Protein AF-A0A6C0LC20-F1 (afdb_monomer_lite)

Secondary structure (DSSP, 8-state):
---TTSS-HHHHHHHHHHHHHH-HHHHTT---GGG--HHHHHHHHHHHTTSS-HHHHIIIIIHHHHHHHHHHHHHHHHHHHS-------------------------------------------------

Structure (mmCIF, N/CA/C/O backbone):
data_AF-A0A6C0LC20-F1
#
_entry.id   AF-A0A6C0LC20-F1
#
loop_
_atom_site.group_PDB
_atom_site.id
_atom_site.type_symbol
_atom_site.label_atom_id
_atom_site.label_alt_id
_atom_site.label_comp_id
_atom_site.label_asym_id
_atom_site.label_entity_id
_atom_site.label_seq_id
_atom_site.pdbx_PDB_ins_code
_atom_site.Cartn_x
_atom_site.Cartn_y
_atom_site.Cartn_z
_atom_site.occupancy
_atom_site.B_iso_or_equiv
_atom_site.auth_seq_id
_atom_site.auth_comp_id
_atom_site.auth_asym_id
_atom_site.auth_atom_id
_atom_site.pdbx_PDB_model_num
ATOM 1 N N . MET A 1 1 ? 13.923 -0.903 -14.327 1.00 66.38 1 MET A N 1
ATOM 2 C CA . MET A 1 1 ? 13.278 -1.141 -13.016 1.00 66.38 1 MET A CA 1
ATOM 3 C C . MET A 1 1 ? 12.565 0.144 -12.647 1.00 66.38 1 MET A C 1
ATOM 5 O O . MET A 1 1 ? 13.210 1.179 -12.733 1.00 66.38 1 MET A O 1
ATOM 9 N N . THR A 1 2 ? 11.264 0.104 -12.348 1.00 83.50 2 THR A N 1
ATOM 10 C CA . THR A 1 2 ? 10.475 1.324 -12.105 1.00 83.50 2 THR A CA 1
ATOM 11 C C . THR A 1 2 ? 10.939 2.012 -10.831 1.00 83.50 2 THR A C 1
ATOM 13 O O . THR A 1 2 ? 11.001 1.387 -9.770 1.00 83.50 2 THR A O 1
ATOM 16 N N . ASP A 1 3 ? 11.292 3.289 -10.950 1.00 87.38 3 ASP A N 1
ATOM 17 C CA . ASP A 1 3 ? 11.657 4.129 -9.820 1.00 87.38 3 ASP A CA 1
ATOM 18 C C . ASP A 1 3 ? 10.434 4.920 -9.351 1.00 87.38 3 ASP A C 1
ATOM 20 O O . ASP A 1 3 ? 10.096 5.981 -9.874 1.00 87.38 3 ASP A O 1
ATOM 24 N N . TYR A 1 4 ? 9.771 4.390 -8.327 1.00 90.69 4 TYR A N 1
ATOM 25 C CA . TYR A 1 4 ? 8.612 5.023 -7.701 1.00 90.69 4 TYR A CA 1
ATOM 26 C C . TYR A 1 4 ? 8.962 6.293 -6.919 1.00 90.69 4 TYR A C 1
ATOM 28 O O . TYR A 1 4 ? 8.075 6.922 -6.353 1.00 90.69 4 TYR A O 1
ATOM 36 N N . SER A 1 5 ? 10.234 6.691 -6.827 1.00 88.12 5 SER A N 1
ATOM 37 C CA . SER A 1 5 ? 10.586 7.940 -6.154 1.00 88.12 5 SER A CA 1
ATOM 38 C C . SER A 1 5 ? 10.220 9.189 -6.943 1.00 88.12 5 SER A C 1
ATOM 40 O O . SER A 1 5 ? 9.848 10.196 -6.340 1.00 88.12 5 SER A O 1
ATOM 42 N N . ARG A 1 6 ? 10.256 9.073 -8.272 1.00 90.56 6 ARG A N 1
ATOM 43 C CA . ARG A 1 6 ? 9.999 10.152 -9.231 1.00 90.56 6 ARG A CA 1
ATOM 44 C C . ARG A 1 6 ? 8.545 10.208 -9.699 1.00 90.56 6 ARG A C 1
ATOM 46 O O . ARG A 1 6 ? 8.146 11.179 -10.323 1.00 90.56 6 ARG A O 1
ATOM 53 N N . MET A 1 7 ? 7.755 9.179 -9.401 1.00 92.25 7 MET A N 1
ATOM 54 C CA . MET A 1 7 ? 6.344 9.115 -9.778 1.00 92.25 7 MET A CA 1
ATOM 55 C C . MET A 1 7 ? 5.499 10.038 -8.882 1.00 92.25 7 MET A C 1
ATOM 57 O O . MET A 1 7 ? 5.773 10.184 -7.682 1.00 92.25 7 MET A O 1
ATOM 61 N N . ARG A 1 8 ? 4.476 10.679 -9.461 1.00 93.75 8 ARG A N 1
ATOM 62 C CA . ARG A 1 8 ? 3.536 11.520 -8.706 1.00 93.75 8 ARG A CA 1
ATOM 63 C C . ARG A 1 8 ? 2.665 10.665 -7.790 1.00 93.75 8 ARG A C 1
ATOM 65 O O . ARG A 1 8 ? 2.471 9.470 -8.027 1.00 93.75 8 ARG A O 1
ATOM 72 N N . GLY A 1 9 ? 2.158 11.266 -6.715 1.00 92.38 9 GLY A N 1
ATOM 73 C CA . GLY A 1 9 ? 1.319 10.550 -5.752 1.00 92.38 9 GLY A CA 1
ATOM 74 C C . GLY A 1 9 ? 0.044 10.007 -6.400 1.00 92.38 9 GLY A C 1
ATOM 75 O O . GLY A 1 9 ? -0.368 8.886 -6.121 1.00 92.38 9 GLY A O 1
ATOM 76 N N . GLU A 1 10 ? -0.540 10.777 -7.309 1.00 93.25 10 GLU A N 1
ATOM 77 C CA . GLU A 1 10 ? -1.767 10.485 -8.051 1.00 93.25 10 GLU A CA 1
ATOM 78 C C . GLU A 1 10 ? -1.567 9.278 -8.963 1.00 93.25 10 GLU A C 1
ATOM 80 O O . GLU A 1 10 ? -2.368 8.344 -8.928 1.00 93.25 10 GLU A O 1
ATOM 85 N N . ASP A 1 11 ? -0.449 9.248 -9.687 1.00 94.44 11 ASP A N 1
ATOM 86 C CA . ASP A 1 11 ? -0.078 8.137 -10.561 1.00 94.44 11 ASP A CA 1
ATOM 87 C C . ASP A 1 11 ? 0.137 6.848 -9.743 1.00 94.44 11 ASP A C 1
ATOM 89 O O . ASP A 1 11 ? -0.368 5.784 -10.108 1.00 94.44 11 ASP A O 1
ATOM 93 N N . MET A 1 12 ? 0.780 6.935 -8.567 1.00 95.19 12 MET A N 1
ATOM 94 C CA . MET A 1 12 ? 0.900 5.786 -7.655 1.00 95.19 12 MET A CA 1
ATOM 95 C C . MET A 1 12 ? -0.459 5.324 -7.116 1.00 95.19 12 MET A C 1
ATOM 97 O O . MET A 1 12 ? -0.707 4.121 -7.029 1.00 95.19 12 MET A O 1
ATOM 101 N N . LYS A 1 13 ? -1.357 6.252 -6.753 1.00 94.38 13 LYS A N 1
ATOM 102 C CA . LYS A 1 13 ? -2.717 5.914 -6.297 1.00 94.38 13 LYS A CA 1
ATOM 103 C C . LYS A 1 13 ? -3.465 5.159 -7.394 1.00 94.38 13 LYS A C 1
ATOM 105 O O . LYS A 1 13 ? -4.065 4.128 -7.098 1.00 94.38 13 LYS A O 1
ATOM 110 N N . LEU A 1 14 ? -3.422 5.650 -8.634 1.00 94.44 14 LEU A N 1
ATOM 111 C CA . LEU A 1 14 ? -4.067 5.011 -9.784 1.00 94.44 14 LEU A CA 1
ATOM 112 C C . LEU A 1 14 ? -3.513 3.609 -10.027 1.00 94.44 14 LEU A C 1
ATOM 114 O O . LEU A 1 14 ? -4.296 2.667 -10.105 1.00 94.44 14 LEU A O 1
ATOM 118 N N . PHE A 1 15 ? -2.189 3.456 -10.030 1.00 94.69 15 PHE A N 1
ATOM 119 C CA . PHE A 1 15 ? -1.534 2.155 -10.169 1.00 94.69 15 PHE A CA 1
ATOM 120 C C . PHE A 1 15 ? -1.977 1.159 -9.087 1.00 94.69 15 PHE A C 1
ATOM 122 O O . PHE A 1 15 ? -2.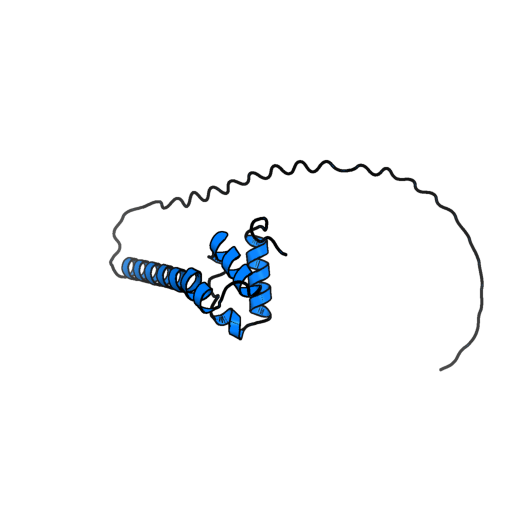352 0.023 -9.381 1.00 94.69 15 PHE A O 1
ATOM 129 N N . VAL A 1 16 ? -1.996 1.587 -7.820 1.00 94.25 16 VAL A N 1
ATOM 130 C CA . VAL A 1 16 ? -2.450 0.742 -6.707 1.00 94.25 16 VAL A CA 1
ATOM 131 C C . VAL A 1 16 ? -3.934 0.383 -6.857 1.00 94.25 16 VAL A C 1
ATOM 133 O O . VAL A 1 16 ? -4.313 -0.760 -6.605 1.00 94.25 16 VAL A O 1
ATOM 136 N N . PHE A 1 17 ? -4.786 1.322 -7.281 1.00 93.62 17 PHE A N 1
ATOM 137 C CA . PHE A 1 17 ? -6.207 1.048 -7.516 1.00 93.62 17 PHE A CA 1
ATOM 138 C C . PHE A 1 17 ? -6.435 0.052 -8.645 1.00 93.62 17 PHE A C 1
ATOM 140 O O . PHE A 1 17 ? -7.212 -0.887 -8.468 1.00 93.62 17 PHE A O 1
ATOM 147 N N . GLU A 1 18 ? -5.762 0.242 -9.776 1.00 94.38 18 GLU A N 1
ATOM 148 C CA . GLU A 1 18 ? -5.820 -0.671 -10.913 1.00 94.38 18 GLU A CA 1
ATOM 149 C C . GLU A 1 18 ? -5.424 -2.084 -10.480 1.00 94.38 18 GLU A C 1
ATOM 151 O O . GLU A 1 18 ? -6.158 -3.045 -10.719 1.00 94.38 18 GLU A O 1
ATOM 156 N N . TRP A 1 19 ? -4.329 -2.206 -9.729 1.00 94.69 19 TRP A N 1
ATOM 157 C CA . TRP A 1 19 ? -3.887 -3.497 -9.225 1.00 94.69 19 TRP A CA 1
ATOM 158 C C . TRP A 1 19 ? -4.910 -4.157 -8.290 1.00 94.69 19 TRP A C 1
ATOM 160 O O . TRP A 1 19 ? -5.202 -5.339 -8.459 1.00 94.69 19 TRP A O 1
ATOM 170 N N . ILE A 1 20 ? -5.514 -3.411 -7.353 1.00 93.44 20 ILE A N 1
ATOM 171 C CA . ILE A 1 20 ? -6.551 -3.931 -6.438 1.00 93.44 20 ILE A CA 1
ATOM 172 C C . ILE A 1 20 ? -7.782 -4.428 -7.206 1.00 93.44 20 ILE A C 1
ATOM 174 O O . ILE A 1 20 ? -8.373 -5.437 -6.819 1.00 93.44 20 ILE A O 1
ATOM 178 N N . ILE A 1 21 ? -8.178 -3.735 -8.278 1.00 92.25 21 ILE A N 1
ATOM 179 C CA . ILE A 1 21 ? -9.298 -4.151 -9.134 1.00 92.25 21 ILE A CA 1
ATOM 180 C C . ILE A 1 21 ? -8.985 -5.493 -9.801 1.00 92.25 21 ILE A C 1
ATOM 182 O O . ILE A 1 21 ? -9.854 -6.362 -9.870 1.00 92.25 21 ILE A O 1
ATOM 186 N N . LEU A 1 22 ? -7.742 -5.677 -10.249 1.00 94.81 22 LEU A N 1
ATOM 187 C CA . LEU A 1 22 ? -7.283 -6.916 -10.873 1.00 94.81 22 LEU A CA 1
ATOM 188 C C . LEU A 1 22 ? -7.033 -8.046 -9.851 1.00 94.81 22 LEU A C 1
ATOM 190 O O . LEU A 1 22 ? -7.186 -9.217 -10.194 1.00 94.81 22 LEU A O 1
ATOM 194 N N . HIS A 1 23 ? -6.694 -7.712 -8.599 1.00 93.06 23 HIS A N 1
ATOM 195 C CA . HIS A 1 23 ? -6.279 -8.648 -7.541 1.00 93.06 23 HIS A CA 1
ATOM 196 C C . HIS A 1 23 ? -7.101 -8.440 -6.251 1.00 93.06 23 HIS A C 1
ATOM 198 O O . HIS A 1 23 ? -6.561 -8.076 -5.200 1.00 93.06 23 HIS A O 1
ATOM 204 N N . PRO A 1 24 ? -8.427 -8.674 -6.276 1.00 90.25 24 PRO A N 1
ATOM 205 C CA . PRO A 1 24 ? -9.321 -8.274 -5.186 1.00 90.25 24 PRO A CA 1
ATOM 206 C C . PRO A 1 24 ? -9.059 -9.000 -3.858 1.00 90.25 24 PRO A C 1
ATOM 208 O O . PRO A 1 24 ? -9.233 -8.410 -2.788 1.00 90.25 24 PRO A O 1
ATOM 211 N N . GLU A 1 25 ? -8.626 -10.264 -3.893 1.00 90.12 25 GLU A N 1
ATOM 212 C CA . GLU A 1 25 ? -8.334 -11.039 -2.677 1.00 90.12 25 GLU A CA 1
ATOM 213 C C . GLU A 1 25 ? -7.089 -10.521 -1.947 1.00 90.12 25 GLU A C 1
ATOM 215 O O . GLU A 1 25 ? -7.061 -10.436 -0.715 1.00 90.12 25 GLU A O 1
ATOM 220 N N . GLU A 1 26 ? -6.072 -10.114 -2.702 1.00 87.44 26 GLU A N 1
ATOM 221 C CA . GLU A 1 26 ? -4.822 -9.582 -2.162 1.00 87.44 26 GLU A CA 1
ATOM 222 C C . GLU A 1 26 ? -4.986 -8.110 -1.758 1.00 87.44 26 GLU A C 1
ATOM 224 O O . GLU A 1 26 ? -4.531 -7.698 -0.688 1.00 87.44 26 GLU A O 1
ATOM 229 N N . GLY A 1 27 ? -5.744 -7.346 -2.549 1.00 85.25 27 GLY A N 1
ATOM 230 C CA . GLY A 1 27 ? -6.076 -5.944 -2.311 1.00 85.25 27 GLY A CA 1
ATOM 231 C C . GLY A 1 27 ? -7.062 -5.693 -1.164 1.00 85.25 27 GLY A C 1
ATOM 232 O O . GLY A 1 27 ? -7.172 -4.565 -0.686 1.00 85.25 27 GLY A O 1
ATOM 233 N N . LYS A 1 28 ? -7.748 -6.720 -0.641 1.00 82.94 28 LYS A N 1
ATOM 234 C CA . LYS A 1 28 ? -8.756 -6.595 0.436 1.00 82.94 28 LYS A CA 1
ATOM 235 C C . LYS A 1 28 ? -8.240 -5.911 1.713 1.00 82.94 28 LYS A C 1
ATOM 237 O O . LYS A 1 28 ? -9.032 -5.344 2.476 1.00 82.94 28 LYS A O 1
ATOM 242 N N . GLY A 1 29 ? -6.931 -5.979 1.962 1.00 75.69 29 GLY A N 1
ATOM 243 C CA . GLY A 1 29 ? -6.257 -5.314 3.083 1.00 75.69 29 GLY A CA 1
ATOM 244 C C . GLY A 1 29 ? -5.991 -3.820 2.867 1.00 75.69 29 GLY A C 1
ATOM 245 O O . GLY A 1 29 ? -5.826 -3.084 3.837 1.00 75.69 29 GLY A O 1
ATOM 246 N N . ILE A 1 30 ? -6.015 -3.351 1.619 1.00 83.25 30 ILE A N 1
ATOM 247 C CA . ILE A 1 30 ? -5.578 -2.014 1.209 1.00 83.25 30 ILE A CA 1
ATOM 248 C C . ILE A 1 30 ? -6.794 -1.098 1.026 1.00 83.25 30 ILE A C 1
ATOM 250 O O . ILE A 1 30 ? -7.158 -0.693 -0.072 1.00 83.25 30 ILE A O 1
ATOM 254 N N . LYS A 1 31 ? -7.479 -0.778 2.127 1.00 78.00 31 LYS A N 1
ATOM 255 C CA . LYS A 1 31 ? -8.712 0.039 2.089 1.00 78.00 31 LYS A CA 1
ATOM 256 C C . LYS A 1 31 ? -8.475 1.547 2.081 1.00 78.00 31 LYS A C 1
ATOM 258 O O . LYS A 1 31 ? -9.385 2.304 1.764 1.00 78.00 31 LYS A O 1
ATOM 263 N N . TYR A 1 32 ? -7.276 1.978 2.455 1.00 78.44 32 TYR A N 1
ATOM 264 C CA . TYR A 1 32 ? -6.972 3.374 2.765 1.00 78.44 32 TYR A CA 1
ATOM 265 C C . TYR A 1 32 ? -6.050 4.026 1.732 1.00 78.44 32 TYR A C 1
ATOM 267 O O . TYR A 1 32 ? -5.373 4.986 2.073 1.00 78.44 32 TYR A O 1
ATOM 275 N N . VAL A 1 33 ? -6.021 3.528 0.486 1.00 83.12 33 VAL A N 1
ATOM 276 C CA . VAL A 1 33 ? -5.128 4.021 -0.589 1.00 83.12 33 VAL A CA 1
ATOM 277 C C . VAL A 1 33 ? -5.201 5.541 -0.737 1.00 83.12 33 VAL A C 1
ATOM 279 O O . VAL A 1 33 ? -4.170 6.198 -0.797 1.00 83.12 33 VAL A O 1
ATOM 282 N N . ARG A 1 34 ? -6.415 6.116 -0.712 1.00 85.19 34 ARG A N 1
ATOM 283 C CA . ARG A 1 34 ? -6.619 7.576 -0.816 1.00 85.19 34 ARG A CA 1
ATOM 284 C C . ARG A 1 34 ? -5.962 8.367 0.308 1.00 85.19 34 ARG A C 1
ATOM 286 O O . ARG A 1 34 ? -5.699 9.545 0.138 1.00 85.19 34 ARG A O 1
ATOM 293 N N . ASN A 1 35 ? -5.755 7.731 1.453 1.00 87.81 35 ASN A N 1
ATOM 294 C CA . ASN A 1 35 ? -5.202 8.354 2.640 1.00 87.81 35 ASN A CA 1
ATOM 295 C C . ASN A 1 35 ? -3.720 8.033 2.835 1.00 87.81 35 ASN A C 1
ATOM 297 O O . ASN A 1 35 ? -3.157 8.452 3.845 1.00 87.81 35 ASN A O 1
ATOM 301 N N . LEU A 1 36 ? -3.107 7.251 1.944 1.00 91.00 36 LEU A N 1
ATOM 302 C CA . LEU A 1 36 ? -1.682 6.966 2.015 1.00 91.00 36 LEU A CA 1
ATOM 303 C C . LEU A 1 36 ? -0.889 8.184 1.533 1.00 91.00 36 LEU A C 1
ATOM 305 O O . LEU A 1 36 ? -1.203 8.757 0.490 1.00 91.00 36 LEU A O 1
ATOM 309 N N . ASN A 1 37 ? 0.145 8.565 2.282 1.00 92.12 37 ASN A N 1
ATOM 310 C CA . ASN A 1 37 ? 1.094 9.587 1.839 1.00 92.12 37 ASN A CA 1
ATOM 311 C C . ASN A 1 37 ? 2.048 9.024 0.765 1.00 92.12 37 ASN A C 1
ATOM 313 O O . ASN A 1 37 ? 2.085 7.818 0.516 1.00 92.12 37 ASN A O 1
ATOM 317 N N . LYS A 1 38 ? 2.866 9.878 0.136 1.00 92.44 38 LYS A N 1
ATOM 318 C CA . LYS A 1 38 ? 3.775 9.470 -0.956 1.00 92.44 38 LYS A CA 1
ATOM 319 C C . LYS A 1 38 ? 4.746 8.345 -0.558 1.00 92.44 38 LYS A C 1
ATOM 321 O O . LYS A 1 38 ? 5.055 7.481 -1.376 1.00 92.44 38 LYS A O 1
ATOM 326 N N . ALA A 1 39 ? 5.211 8.313 0.692 1.00 93.38 39 ALA A N 1
ATOM 327 C CA . ALA A 1 39 ? 6.100 7.257 1.180 1.00 93.38 39 ALA A CA 1
ATOM 328 C C . ALA A 1 39 ? 5.359 5.921 1.384 1.00 93.38 39 ALA A C 1
ATOM 330 O O . ALA A 1 39 ? 5.864 4.867 1.001 1.00 93.38 39 ALA A O 1
ATOM 331 N N . GLU A 1 40 ? 4.150 5.961 1.944 1.00 94.00 40 GLU A N 1
ATOM 332 C CA . GLU A 1 40 ? 3.268 4.801 2.110 1.00 94.00 40 GLU A CA 1
ATOM 333 C C . GLU A 1 40 ? 2.821 4.236 0.749 1.00 94.00 40 GLU A C 1
ATOM 335 O O . GLU A 1 40 ? 2.827 3.021 0.551 1.00 94.00 40 GLU A O 1
ATOM 340 N N . LEU A 1 41 ? 2.505 5.109 -0.214 1.00 94.81 41 LEU A N 1
ATOM 341 C CA . LEU A 1 41 ? 2.187 4.737 -1.595 1.00 94.81 41 LEU A CA 1
ATOM 342 C C . LEU A 1 41 ? 3.367 4.042 -2.271 1.00 94.81 41 LEU A C 1
ATOM 344 O O . LEU A 1 41 ? 3.187 2.993 -2.882 1.00 94.81 41 LEU A O 1
ATOM 348 N N . ARG A 1 42 ? 4.590 4.547 -2.079 1.00 95.19 42 ARG A N 1
ATOM 349 C CA . ARG A 1 42 ? 5.796 3.887 -2.589 1.00 95.19 42 ARG A CA 1
ATOM 350 C C . ARG A 1 42 ? 5.935 2.464 -2.052 1.00 95.19 42 ARG A C 1
ATOM 352 O O . ARG A 1 42 ? 6.237 1.556 -2.820 1.00 95.19 42 ARG A O 1
ATOM 359 N N . LYS A 1 43 ? 5.699 2.251 -0.755 1.00 94.75 43 LYS A N 1
ATOM 360 C CA . LYS A 1 43 ? 5.722 0.907 -0.150 1.00 94.75 43 LYS A CA 1
ATOM 361 C C . LYS A 1 43 ? 4.636 0.003 -0.735 1.00 94.75 43 LYS A C 1
ATOM 363 O O . LYS A 1 43 ? 4.917 -1.155 -1.025 1.00 94.75 43 LYS A O 1
ATOM 368 N N . ALA A 1 44 ? 3.439 0.535 -0.987 1.00 94.06 44 ALA A N 1
ATOM 369 C CA . ALA A 1 44 ? 2.379 -0.204 -1.674 1.00 94.06 44 ALA A CA 1
ATOM 370 C C . ALA A 1 44 ? 2.796 -0.616 -3.095 1.00 94.06 44 ALA A C 1
ATOM 372 O O . ALA A 1 44 ? 2.620 -1.772 -3.470 1.00 94.06 44 ALA A O 1
ATOM 373 N N . CYS A 1 45 ? 3.425 0.284 -3.856 1.00 94.94 45 CYS A N 1
ATOM 374 C CA . CYS A 1 45 ? 3.982 -0.036 -5.169 1.00 94.94 45 CYS A CA 1
ATOM 375 C C . CYS A 1 45 ? 5.067 -1.120 -5.086 1.00 94.94 45 CYS A C 1
ATOM 377 O O . CYS A 1 45 ? 5.057 -2.051 -5.883 1.00 94.94 45 CYS A O 1
ATOM 379 N N . LEU A 1 46 ? 5.972 -1.050 -4.102 1.00 94.81 46 LEU A N 1
ATOM 380 C CA . LEU A 1 46 ? 7.010 -2.069 -3.890 1.00 94.81 46 LEU A CA 1
ATOM 381 C C . LEU A 1 46 ? 6.428 -3.439 -3.522 1.00 94.81 46 LEU A C 1
ATOM 383 O O . LEU A 1 46 ? 6.964 -4.458 -3.955 1.00 94.81 46 LEU A O 1
ATOM 387 N N . PHE A 1 47 ? 5.347 -3.466 -2.743 1.00 94.25 47 PHE A N 1
ATOM 388 C CA . PHE A 1 47 ? 4.610 -4.688 -2.431 1.00 94.25 47 PHE A CA 1
ATOM 389 C C . PHE A 1 47 ? 3.988 -5.303 -3.693 1.00 94.25 47 PHE A C 1
ATOM 391 O O . PHE A 1 47 ? 4.182 -6.490 -3.942 1.00 94.25 47 PHE A O 1
ATOM 398 N N . ILE A 1 48 ? 3.318 -4.492 -4.519 1.00 93.88 48 ILE A N 1
ATOM 399 C CA . ILE A 1 48 ? 2.724 -4.925 -5.797 1.00 93.88 48 ILE A CA 1
ATOM 400 C C . ILE A 1 48 ? 3.790 -5.497 -6.742 1.00 93.88 48 ILE A C 1
ATOM 402 O O . ILE A 1 48 ? 3.585 -6.536 -7.363 1.00 93.88 48 ILE A O 1
ATOM 406 N N . ASP A 1 49 ? 4.958 -4.858 -6.792 1.00 93.38 49 ASP A N 1
ATOM 407 C CA . ASP A 1 49 ? 6.121 -5.301 -7.566 1.00 93.38 49 ASP A CA 1
ATOM 408 C C . ASP A 1 49 ? 6.818 -6.554 -6.989 1.00 93.38 49 ASP A C 1
ATOM 410 O O . ASP A 1 49 ? 7.828 -7.007 -7.535 1.00 93.38 49 ASP A O 1
ATOM 414 N N . GLY A 1 50 ? 6.344 -7.095 -5.859 1.00 92.44 50 GLY A N 1
ATOM 415 C CA . GLY A 1 50 ? 6.920 -8.266 -5.192 1.00 92.44 50 GLY A CA 1
ATOM 416 C C . GLY A 1 50 ? 8.269 -8.016 -4.507 1.00 92.44 50 GLY A C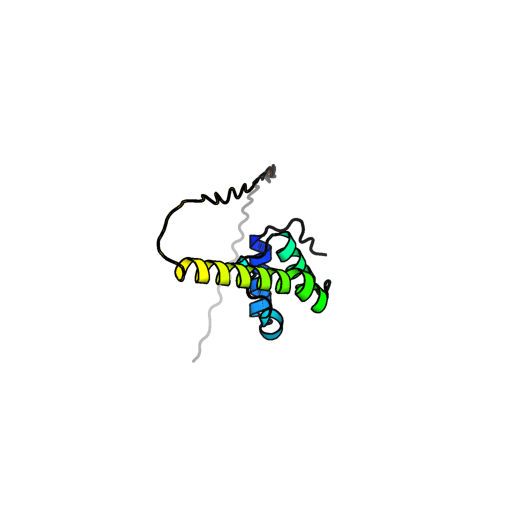 1
ATOM 417 O O . GLY A 1 50 ? 8.985 -8.964 -4.188 1.00 92.44 50 GLY A O 1
ATOM 418 N N . LYS A 1 51 ? 8.640 -6.749 -4.289 1.00 92.94 51 LYS A N 1
ATOM 419 C CA . LYS A 1 51 ? 9.910 -6.335 -3.658 1.00 92.94 51 LYS A CA 1
ATOM 420 C C . LYS A 1 51 ? 9.794 -6.109 -2.154 1.00 92.94 51 LYS A C 1
ATOM 422 O O . LYS A 1 51 ? 10.813 -5.964 -1.489 1.00 92.94 51 LYS A O 1
ATOM 427 N N . MET A 1 52 ? 8.571 -6.054 -1.641 1.00 94.06 52 MET A N 1
ATOM 428 C CA . MET A 1 52 ? 8.254 -5.974 -0.220 1.00 94.06 52 MET A CA 1
ATOM 429 C C . MET A 1 52 ? 7.324 -7.134 0.128 1.00 94.06 52 MET A C 1
ATOM 431 O O . MET A 1 52 ? 6.398 -7.441 -0.627 1.00 94.06 52 MET A O 1
ATOM 435 N N . SER A 1 53 ? 7.581 -7.796 1.257 1.00 93.94 53 SER A N 1
ATOM 436 C CA . SER A 1 53 ? 6.734 -8.907 1.697 1.00 93.94 53 SER A CA 1
ATOM 437 C C . SER A 1 53 ? 5.360 -8.412 2.149 1.00 93.94 53 SER A C 1
ATOM 439 O O . SER A 1 53 ? 5.179 -7.251 2.525 1.00 93.94 53 SER A O 1
ATOM 441 N N . LYS A 1 54 ? 4.366 -9.304 2.135 1.00 91.00 54 LYS A N 1
ATOM 442 C CA . LYS A 1 54 ? 3.023 -8.963 2.610 1.00 91.00 54 LYS A CA 1
ATOM 443 C C . LYS A 1 54 ? 3.037 -8.615 4.095 1.00 91.00 54 LYS A C 1
ATOM 445 O O . LYS A 1 54 ? 2.355 -7.680 4.501 1.00 91.00 54 LYS A O 1
ATOM 450 N N . GLU A 1 55 ? 3.784 -9.368 4.894 1.00 92.44 55 GLU A N 1
ATOM 451 C CA . GLU A 1 55 ? 3.925 -9.152 6.333 1.00 92.44 55 GLU A CA 1
ATOM 452 C C . GLU A 1 55 ? 4.493 -7.759 6.619 1.00 92.44 55 GLU A C 1
ATOM 454 O O . GLU A 1 55 ? 3.880 -6.988 7.354 1.00 92.44 55 GLU A O 1
ATOM 459 N N . GLU A 1 56 ? 5.588 -7.402 5.951 1.00 94.06 56 GLU A N 1
ATOM 460 C CA . GLU A 1 56 ? 6.234 -6.092 6.070 1.00 94.06 56 GLU A CA 1
ATOM 461 C C . GLU A 1 56 ? 5.303 -4.954 5.635 1.00 94.06 56 GLU A C 1
ATOM 463 O O . GLU A 1 56 ? 5.121 -3.982 6.366 1.00 94.06 56 GLU A O 1
ATOM 468 N N . PHE A 1 57 ? 4.616 -5.094 4.497 1.00 92.94 57 PHE A N 1
ATOM 469 C CA . PHE A 1 57 ? 3.654 -4.088 4.047 1.00 92.94 57 PHE A CA 1
ATOM 470 C C . PHE A 1 57 ? 2.490 -3.903 5.038 1.00 92.94 57 PHE A C 1
ATOM 472 O O . PHE A 1 57 ? 2.038 -2.782 5.302 1.00 92.94 57 PHE A O 1
ATOM 479 N N . MET A 1 58 ? 2.004 -4.997 5.629 1.00 90.94 58 MET A N 1
ATOM 480 C CA . MET A 1 58 ? 0.939 -4.944 6.627 1.00 90.94 58 MET A CA 1
ATOM 481 C C . MET A 1 58 ? 1.398 -4.252 7.915 1.00 90.94 58 MET A C 1
ATOM 483 O O . MET A 1 58 ? 0.650 -3.434 8.454 1.00 90.94 58 MET A O 1
ATOM 487 N N . GLU A 1 59 ? 2.606 -4.552 8.390 1.00 93.19 59 GLU A N 1
ATOM 488 C CA . GLU A 1 59 ? 3.184 -3.970 9.605 1.00 93.19 59 GLU A CA 1
ATOM 489 C C . GLU A 1 59 ? 3.545 -2.494 9.446 1.00 93.19 59 GLU A C 1
ATOM 491 O O . GLU A 1 59 ? 3.260 -1.697 10.340 1.00 93.19 59 GLU A O 1
ATOM 496 N N . GLU A 1 60 ? 4.114 -2.110 8.305 1.00 93.06 60 GLU A N 1
ATOM 497 C CA . GLU A 1 60 ? 4.628 -0.757 8.105 1.00 93.06 60 GLU A CA 1
ATOM 498 C C . GLU A 1 60 ? 3.596 0.236 7.570 1.00 93.06 60 GLU A C 1
ATOM 500 O O . GLU A 1 60 ? 3.763 1.441 7.760 1.00 93.06 60 GLU A O 1
ATOM 505 N N . VAL A 1 61 ? 2.550 -0.238 6.884 1.00 91.56 61 VAL A N 1
ATOM 506 C CA . VAL A 1 61 ? 1.566 0.639 6.228 1.00 91.56 61 VAL A CA 1
ATOM 507 C C . VAL A 1 61 ? 0.160 0.388 6.757 1.00 91.56 61 VAL A C 1
ATOM 509 O O . VAL A 1 61 ? -0.505 1.305 7.240 1.00 91.56 61 VAL A O 1
ATOM 512 N N . ILE A 1 62 ? -0.321 -0.855 6.706 1.00 90.88 62 ILE A N 1
ATOM 513 C CA . ILE A 1 62 ? -1.747 -1.130 6.936 1.00 90.88 62 ILE A CA 1
ATOM 514 C C . ILE A 1 62 ? -2.136 -1.037 8.416 1.00 90.88 62 ILE A C 1
ATOM 516 O O . ILE A 1 62 ? -3.153 -0.414 8.743 1.00 90.88 62 ILE A O 1
ATOM 520 N N . PHE A 1 63 ? -1.369 -1.638 9.330 1.00 90.50 63 PHE A N 1
ATOM 521 C CA . PHE A 1 63 ? -1.687 -1.606 10.760 1.00 90.50 63 PHE A CA 1
ATOM 522 C C . PHE A 1 63 ? -1.594 -0.204 11.372 1.00 90.50 63 PHE A C 1
ATOM 524 O O . PHE A 1 63 ? -2.561 0.176 12.043 1.00 90.50 63 PHE A O 1
ATOM 531 N N . PRO A 1 64 ? -0.542 0.600 11.113 1.00 90.56 64 PRO A N 1
ATOM 532 C CA . PRO A 1 64 ? -0.473 1.973 11.605 1.00 90.56 64 PRO A CA 1
ATOM 533 C C . PRO A 1 64 ? -1.665 2.806 11.131 1.00 90.56 64 PRO A C 1
ATOM 535 O O . PRO A 1 64 ? -2.329 3.459 11.938 1.00 90.56 64 PRO A O 1
ATOM 538 N N . LYS A 1 65 ? -2.030 2.701 9.845 1.00 89.12 65 LYS A N 1
ATOM 539 C CA . LYS A 1 65 ? -3.161 3.457 9.295 1.00 89.12 65 LYS A CA 1
ATOM 540 C C . LYS A 1 65 ? -4.497 3.044 9.901 1.00 89.12 65 LYS A C 1
ATOM 542 O O . LYS A 1 65 ? -5.340 3.884 10.215 1.00 89.12 65 LYS A O 1
ATOM 547 N N . LYS A 1 66 ? -4.693 1.741 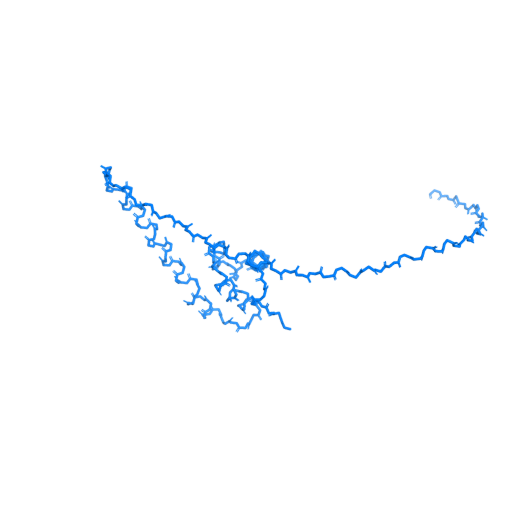10.109 1.00 88.06 66 LYS A N 1
ATOM 548 C CA . LYS A 1 66 ? -5.896 1.210 10.755 1.00 88.06 66 LYS A CA 1
ATOM 549 C C . LYS A 1 66 ? -6.020 1.680 12.207 1.00 88.06 66 LYS A C 1
ATOM 551 O O . LYS A 1 66 ? -7.133 1.983 12.640 1.00 88.06 66 LYS A O 1
ATOM 556 N N . LEU A 1 67 ? -4.912 1.726 12.950 1.00 89.00 67 LEU A N 1
ATOM 557 C CA . LEU A 1 67 ? -4.881 2.237 14.323 1.00 89.00 67 LEU A CA 1
ATOM 558 C C . LEU A 1 67 ? -5.247 3.720 14.358 1.00 89.00 67 LEU A C 1
ATOM 560 O O . LEU A 1 67 ? -6.198 4.069 15.055 1.00 89.00 67 LEU A O 1
ATOM 564 N N . TYR A 1 68 ? -4.596 4.533 13.522 1.00 88.25 68 TYR A N 1
ATOM 565 C CA . TYR A 1 68 ? -4.882 5.961 13.387 1.00 88.25 68 TYR A CA 1
ATOM 566 C C . TYR A 1 68 ? -6.377 6.217 13.149 1.00 88.25 68 TYR A C 1
ATOM 568 O O . TYR A 1 68 ? -7.035 6.868 13.956 1.00 88.25 68 TYR A O 1
ATOM 576 N N . PHE A 1 69 ? -6.973 5.598 12.123 1.00 86.12 69 PHE A N 1
ATOM 577 C CA . PHE A 1 69 ? -8.398 5.800 11.835 1.00 86.12 69 PHE A CA 1
ATOM 578 C C . PHE A 1 69 ? -9.332 5.282 12.929 1.00 86.12 69 PHE A C 1
ATOM 580 O O . PHE A 1 69 ? -10.387 5.872 13.168 1.00 86.12 69 PHE A O 1
ATOM 587 N N . SER A 1 70 ? -8.968 4.189 13.601 1.00 87.25 70 SER A N 1
ATOM 588 C CA . SER A 1 70 ? -9.725 3.684 14.748 1.00 87.25 70 SER A CA 1
ATOM 589 C C . SER A 1 70 ? -9.710 4.684 15.909 1.00 87.25 70 SER A C 1
ATOM 591 O O . SER A 1 70 ? -10.737 4.892 16.554 1.00 87.25 70 SER A O 1
ATOM 593 N N . GLU A 1 71 ? -8.569 5.307 16.194 1.00 89.69 71 GLU A N 1
ATOM 594 C CA . GLU A 1 71 ? -8.435 6.313 17.250 1.00 89.69 71 GLU A CA 1
ATOM 595 C C . GLU A 1 71 ? -9.169 7.607 16.899 1.00 89.69 71 GLU A C 1
ATOM 597 O O . GLU A 1 71 ? -9.980 8.072 17.702 1.00 89.69 71 GLU A O 1
ATOM 602 N N . THR A 1 72 ? -9.007 8.116 15.676 1.00 86.81 72 THR A N 1
ATOM 603 C CA . THR A 1 72 ? -9.746 9.289 15.186 1.00 86.81 72 THR A CA 1
ATOM 604 C C . THR A 1 72 ? -11.260 9.061 15.244 1.00 86.81 72 THR A C 1
ATOM 606 O O . THR A 1 72 ? -12.014 9.925 15.695 1.00 86.81 72 THR A O 1
ATOM 609 N N . ALA A 1 73 ? -11.740 7.880 14.840 1.00 85.56 73 ALA A N 1
ATOM 610 C CA . ALA A 1 73 ? -13.159 7.534 14.924 1.00 85.56 73 ALA A CA 1
ATOM 611 C C . ALA A 1 73 ? -13.666 7.491 16.377 1.00 85.56 73 ALA A C 1
ATOM 613 O O . ALA A 1 73 ? -14.762 7.981 16.660 1.00 85.56 73 ALA A O 1
ATOM 614 N N . LYS A 1 74 ? -12.869 6.952 17.312 1.00 87.25 74 LYS A N 1
ATOM 615 C CA . LYS A 1 74 ? -13.198 6.968 18.746 1.00 87.25 74 LYS A CA 1
ATOM 616 C C . LYS A 1 74 ? -13.277 8.395 19.282 1.00 87.25 74 LYS A C 1
ATOM 618 O O . LYS A 1 74 ? -14.255 8.717 19.949 1.00 87.25 74 LYS A O 1
ATOM 623 N N . GLN A 1 75 ? -12.304 9.247 18.967 1.00 84.75 75 GLN A N 1
ATOM 624 C CA . GLN A 1 75 ? -12.298 10.649 19.395 1.00 84.75 75 GLN A CA 1
ATOM 625 C C . GLN A 1 75 ? -13.538 11.400 18.892 1.00 84.75 75 GLN A C 1
ATOM 627 O O . GLN A 1 75 ? -14.221 12.043 19.686 1.00 84.75 75 GLN A O 1
ATOM 632 N N . ARG A 1 76 ? -13.906 11.238 17.612 1.00 84.44 76 ARG A N 1
ATOM 633 C CA . ARG A 1 76 ? -15.138 11.821 17.046 1.00 84.44 76 ARG A CA 1
ATOM 634 C C . ARG A 1 76 ? -16.399 11.320 17.752 1.00 84.44 76 ARG A C 1
ATOM 636 O O . ARG A 1 76 ? -17.297 12.104 18.041 1.00 84.44 76 ARG A O 1
ATOM 643 N N . TYR A 1 77 ? -16.470 10.026 18.064 1.00 82.00 77 TYR A N 1
ATOM 644 C CA . TYR A 1 77 ? -17.600 9.468 18.808 1.00 82.00 77 TYR A CA 1
ATOM 645 C C . TYR A 1 77 ? -17.693 10.023 20.236 1.00 82.00 77 TYR A C 1
ATOM 647 O O . TYR A 1 77 ? -18.791 10.346 20.682 1.00 82.00 77 TYR A O 1
ATOM 655 N N . LEU A 1 78 ? -16.568 10.171 20.946 1.00 79.94 78 LEU A N 1
ATOM 656 C CA . LEU A 1 78 ? -16.551 10.783 22.277 1.00 79.94 78 LEU A CA 1
ATOM 657 C C . LEU A 1 78 ? -16.958 12.263 22.220 1.00 79.94 78 LEU A C 1
ATOM 659 O O . LEU A 1 78 ? -17.809 12.663 23.011 1.00 79.94 78 LEU A O 1
ATOM 663 N N . LYS A 1 79 ? -16.439 13.032 21.251 1.00 76.19 79 LYS A N 1
ATOM 664 C CA . LYS A 1 79 ? -16.817 14.439 21.016 1.00 76.19 79 LYS A CA 1
ATOM 665 C C . LYS A 1 79 ? -18.319 14.596 20.756 1.00 76.19 79 LYS A C 1
ATOM 667 O O . LYS A 1 79 ? -18.933 15.533 21.240 1.00 76.19 79 LYS A O 1
ATOM 672 N N . ASN A 1 80 ? -18.934 13.642 20.059 1.00 74.31 80 ASN A N 1
ATOM 673 C CA . ASN A 1 80 ? -20.373 13.671 19.783 1.00 74.31 80 ASN A CA 1
ATOM 674 C C . ASN A 1 80 ? -21.241 13.149 20.944 1.00 74.31 80 ASN A C 1
ATOM 676 O O . ASN A 1 80 ? -22.455 13.344 20.925 1.00 74.31 80 ASN A O 1
ATOM 680 N N . LYS A 1 81 ? -20.655 12.451 21.929 1.00 70.06 81 LYS A N 1
ATOM 681 C CA . LYS A 1 81 ? -21.381 11.841 23.057 1.00 70.06 81 LYS A CA 1
ATOM 682 C C . LYS A 1 81 ? -21.255 12.636 24.361 1.00 70.06 81 LYS A C 1
ATOM 684 O O . LYS A 1 81 ? -22.139 12.530 25.208 1.00 70.06 81 LYS A O 1
ATOM 689 N N . GLY A 1 82 ? -20.189 13.415 24.521 1.00 52.12 82 GLY A N 1
ATOM 690 C CA . GLY A 1 82 ? -20.030 14.392 25.593 1.00 52.12 82 GLY A CA 1
ATOM 691 C C . GLY A 1 82 ? -20.373 15.788 25.088 1.00 52.12 82 GLY A C 1
ATOM 692 O O . GLY A 1 82 ? -19.503 16.439 24.545 1.00 52.12 82 GLY A O 1
ATOM 693 N N . GLU A 1 83 ? -21.637 16.180 25.246 1.00 48.03 83 GLU A N 1
ATOM 694 C CA . GLU A 1 83 ? -22.147 17.553 25.411 1.00 48.03 83 GLU A CA 1
ATOM 695 C C . GLU A 1 83 ? -21.637 18.691 24.502 1.00 48.03 83 GLU A C 1
ATOM 697 O O . GLU A 1 83 ? -20.454 18.980 24.368 1.00 48.03 83 GLU A O 1
ATOM 702 N N . GLY A 1 84 ? -22.595 19.474 23.992 1.00 52.72 84 GLY A N 1
ATOM 703 C CA . GLY A 1 84 ? -22.313 20.824 23.535 1.00 52.72 84 GLY A CA 1
ATOM 704 C C . GLY A 1 84 ? -21.636 21.641 24.634 1.00 52.72 84 GLY A C 1
ATOM 705 O O . GLY A 1 84 ? -22.268 21.992 25.621 1.00 52.72 84 GLY A O 1
ATOM 706 N N . ASN A 1 85 ? -20.368 21.977 24.437 1.00 44.62 85 ASN A N 1
ATOM 707 C CA . ASN A 1 85 ? -19.751 23.193 24.938 1.00 44.62 85 ASN A CA 1
ATOM 708 C C . ASN A 1 85 ? -18.496 23.478 24.098 1.00 44.62 85 ASN A C 1
ATOM 710 O O . ASN A 1 85 ? -17.817 22.550 23.669 1.00 44.62 85 ASN A O 1
ATOM 714 N N . LYS A 1 86 ? -18.279 24.767 23.830 1.00 54.78 86 LYS A N 1
ATOM 715 C CA . LYS A 1 86 ? -17.212 25.403 23.028 1.00 54.78 86 LYS A CA 1
ATOM 716 C C . LYS A 1 86 ? -15.812 24.837 23.370 1.00 54.78 86 LYS A C 1
ATOM 718 O O . LYS A 1 86 ? -15.629 24.349 24.477 1.00 54.78 86 LYS A O 1
ATOM 723 N N . GLU A 1 87 ? -14.799 24.855 22.507 1.00 50.09 87 GLU A N 1
ATOM 724 C CA . GLU A 1 87 ? -14.224 25.991 21.767 1.00 50.09 87 GLU A CA 1
ATOM 725 C C . GLU A 1 87 ? -13.502 25.508 20.493 1.00 50.09 87 GLU A C 1
ATOM 727 O O . GLU A 1 87 ? -13.219 24.316 20.341 1.00 50.09 87 GLU A O 1
ATOM 732 N N . ASP A 1 88 ? -13.298 26.453 19.575 1.00 66.81 88 ASP A N 1
ATOM 733 C CA . ASP A 1 88 ? -12.511 26.340 18.348 1.00 66.81 88 ASP A CA 1
ATOM 734 C C . ASP A 1 88 ? -11.093 25.818 18.631 1.00 66.81 88 ASP A C 1
ATOM 736 O O . ASP A 1 88 ? -10.441 26.279 19.563 1.00 66.81 88 ASP A O 1
ATOM 740 N N . ASP A 1 89 ? -10.623 24.897 17.794 1.00 57.53 89 ASP A N 1
ATOM 741 C CA . ASP A 1 89 ? -9.201 24.764 17.480 1.00 57.53 89 ASP A CA 1
ATOM 742 C C . ASP A 1 89 ? -9.135 24.507 15.972 1.00 57.53 89 ASP A C 1
ATOM 744 O O . ASP A 1 89 ? -9.553 23.455 15.471 1.00 57.53 89 ASP A O 1
ATOM 748 N N . ASP A 1 90 ? -8.727 25.562 15.272 1.00 63.91 90 ASP A N 1
ATOM 749 C CA . ASP A 1 90 ? -8.290 25.565 13.887 1.00 63.91 90 ASP A CA 1
ATOM 750 C C . ASP A 1 90 ? -7.111 24.591 13.747 1.00 63.91 90 ASP A C 1
ATOM 752 O O . ASP A 1 90 ? -5.979 24.925 14.088 1.00 63.91 90 ASP A O 1
ATOM 756 N N . ASP A 1 91 ? -7.355 23.388 13.226 1.00 58.59 91 ASP A N 1
ATOM 757 C CA . ASP A 1 91 ? -6.300 22.658 12.522 1.00 58.59 91 ASP A CA 1
ATOM 758 C C . ASP A 1 91 ? -6.361 23.127 11.064 1.00 58.59 91 ASP A C 1
ATOM 760 O O . ASP A 1 91 ? -7.018 22.522 10.211 1.00 58.59 91 ASP A O 1
ATOM 764 N N . GLU A 1 92 ? -5.728 24.279 10.814 1.00 55.97 92 GLU A N 1
ATOM 765 C CA . GLU A 1 92 ? -5.252 24.652 9.486 1.00 55.97 92 GLU A CA 1
ATOM 766 C C . GLU A 1 92 ? -4.321 23.529 9.013 1.00 55.97 92 GLU A C 1
ATOM 768 O O . GLU A 1 92 ? -3.160 23.433 9.413 1.00 55.97 92 GLU A O 1
ATOM 773 N N . ASP A 1 93 ? -4.871 22.644 8.185 1.00 60.81 93 ASP A N 1
ATOM 774 C CA . ASP A 1 93 ? -4.119 21.718 7.347 1.00 60.81 93 ASP A CA 1
ATOM 775 C C . ASP A 1 93 ? -3.379 22.581 6.310 1.00 60.81 93 ASP A C 1
ATOM 777 O O . ASP A 1 93 ? -3.852 22.801 5.195 1.00 60.81 93 ASP A O 1
ATOM 781 N N . ASP A 1 94 ? -2.268 23.193 6.736 1.00 53.50 94 ASP A N 1
ATOM 782 C CA . ASP A 1 94 ? -1.319 23.913 5.883 1.00 53.50 94 ASP A CA 1
ATOM 783 C C . ASP A 1 94 ? -0.535 22.856 5.086 1.00 53.50 94 ASP A C 1
ATOM 785 O O . ASP A 1 94 ? 0.656 22.608 5.301 1.00 53.50 94 ASP A O 1
ATOM 789 N N . ASP A 1 95 ? -1.269 22.174 4.200 1.00 58.75 95 ASP A N 1
ATOM 790 C CA . ASP A 1 95 ? -0.776 21.299 3.143 1.00 58.75 95 ASP A CA 1
ATOM 791 C C . ASP A 1 95 ? -0.051 22.212 2.143 1.00 58.75 95 ASP A C 1
ATOM 793 O O . ASP A 1 95 ? -0.569 22.616 1.099 1.00 58.75 95 ASP A O 1
ATOM 797 N N . LYS A 1 96 ? 1.164 22.630 2.516 1.00 56.69 96 LYS A N 1
ATOM 798 C CA . LYS A 1 96 ? 2.107 23.244 1.585 1.00 56.69 96 LYS A CA 1
ATOM 799 C C . LYS A 1 96 ? 2.560 22.157 0.630 1.00 56.69 96 LYS A C 1
ATOM 801 O O . LYS A 1 96 ? 3.585 21.507 0.840 1.00 56.69 96 LYS A O 1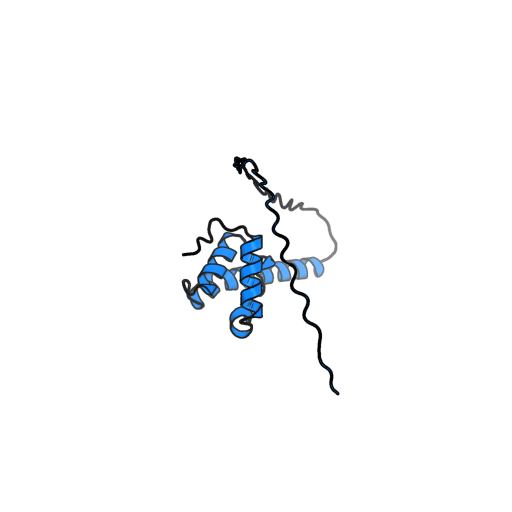
ATOM 806 N N . GLU A 1 97 ? 1.758 21.964 -0.407 1.00 54.41 97 GLU A N 1
ATOM 807 C CA . GLU A 1 97 ? 2.213 21.444 -1.684 1.00 54.41 97 GLU A CA 1
ATOM 808 C C . GLU A 1 97 ? 3.295 22.407 -2.190 1.00 54.41 97 GLU A C 1
ATOM 810 O O . GLU A 1 97 ? 3.017 23.451 -2.775 1.00 54.41 97 GLU A O 1
ATOM 815 N N . ASP A 1 98 ? 4.548 22.100 -1.852 1.00 51.41 98 ASP A N 1
ATOM 816 C CA . ASP A 1 98 ? 5.722 22.671 -2.506 1.00 51.41 98 ASP A CA 1
ATOM 817 C C . ASP A 1 98 ? 5.781 22.057 -3.910 1.00 51.41 98 ASP A C 1
ATOM 819 O O . ASP A 1 98 ? 6.416 21.025 -4.146 1.00 51.41 98 ASP A O 1
ATOM 823 N N . ASP A 1 99 ? 4.969 22.629 -4.796 1.00 58.56 99 ASP A N 1
ATOM 824 C CA . ASP A 1 99 ? 4.920 22.355 -6.228 1.00 58.56 99 ASP A CA 1
ATOM 825 C C . ASP A 1 99 ? 6.049 23.146 -6.905 1.00 58.56 99 ASP A C 1
ATOM 827 O O . ASP A 1 99 ? 5.826 24.162 -7.563 1.00 58.56 99 ASP A O 1
ATOM 831 N N . ASP A 1 100 ? 7.293 22.730 -6.654 1.00 53.25 100 ASP A N 1
ATOM 832 C CA . ASP A 1 100 ? 8.468 23.245 -7.364 1.00 53.25 100 ASP A CA 1
ATOM 833 C C . ASP A 1 100 ? 8.643 22.441 -8.664 1.00 53.25 100 ASP A C 1
ATOM 835 O O . ASP A 1 100 ? 9.514 21.576 -8.800 1.00 53.25 100 ASP A O 1
ATOM 839 N N . ASP A 1 101 ? 7.713 22.673 -9.593 1.00 52.66 101 ASP A N 1
ATOM 840 C CA . ASP A 1 101 ? 7.693 22.137 -10.956 1.00 52.66 101 ASP A CA 1
ATOM 841 C C . ASP A 1 101 ? 8.493 23.091 -11.878 1.00 52.66 101 ASP A C 1
ATOM 843 O O . ASP A 1 101 ? 7.951 23.786 -12.739 1.00 52.66 101 ASP A O 1
ATOM 847 N N . GLU A 1 102 ? 9.817 23.168 -11.690 1.00 53.22 102 GLU A N 1
ATOM 848 C CA . GLU A 1 102 ? 10.727 23.731 -12.703 1.00 53.22 102 GLU A CA 1
ATOM 849 C C . GLU A 1 102 ? 11.088 22.643 -13.733 1.00 53.22 102 GLU A C 1
ATOM 851 O O . GLU A 1 102 ? 12.169 22.049 -13.703 1.00 53.22 102 GLU A O 1
ATOM 856 N N . ASP A 1 103 ? 10.167 22.373 -14.663 1.00 49.69 103 ASP A N 1
ATOM 857 C CA . ASP A 1 103 ? 10.439 21.613 -15.891 1.00 49.69 103 ASP A CA 1
ATOM 858 C C . ASP A 1 103 ? 10.704 22.587 -17.054 1.00 49.69 103 ASP A C 1
ATOM 860 O O . ASP A 1 103 ? 9.803 22.972 -17.802 1.00 49.69 103 ASP A O 1
ATOM 864 N N . GLU A 1 104 ? 11.962 23.022 -17.207 1.00 47.84 104 GLU A N 1
ATOM 865 C CA . GLU A 1 104 ? 12.446 23.665 -18.438 1.00 47.84 104 GLU A CA 1
ATOM 866 C C . GLU A 1 104 ? 12.565 22.618 -19.565 1.00 47.84 104 GLU A C 1
ATOM 868 O O . GLU A 1 104 ? 13.662 22.224 -19.976 1.00 47.84 104 GLU A O 1
ATOM 873 N N . ASN A 1 105 ? 11.425 22.172 -20.093 1.00 45.62 105 ASN A N 1
ATOM 874 C CA . ASN A 1 105 ? 11.368 21.440 -21.353 1.00 45.62 105 ASN A CA 1
AT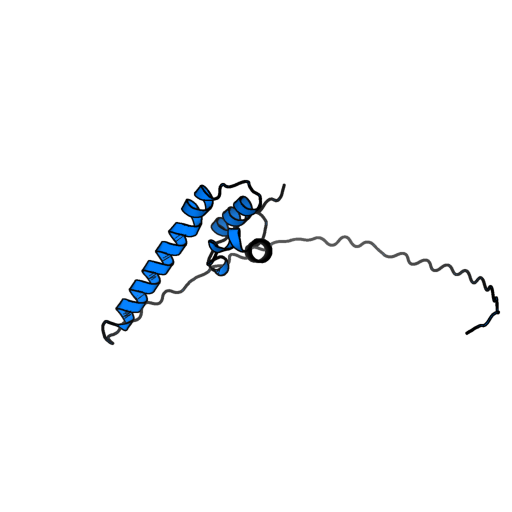OM 875 C C . ASN A 1 105 ? 11.608 22.428 -22.507 1.00 45.62 105 ASN A C 1
ATOM 877 O O . ASN A 1 105 ? 10.725 23.185 -22.907 1.00 45.62 105 ASN A O 1
ATOM 881 N N . LYS A 1 106 ? 12.842 22.448 -23.023 1.00 51.91 106 LYS A N 1
ATOM 882 C CA . LYS A 1 106 ? 13.163 23.080 -24.307 1.00 51.91 106 LYS A CA 1
ATOM 883 C C . LYS A 1 106 ? 12.599 22.209 -25.420 1.00 51.91 106 LYS A C 1
ATOM 885 O O . LYS A 1 106 ? 13.095 21.111 -25.648 1.00 51.91 106 LYS A O 1
ATOM 890 N N . GLU A 1 107 ? 11.561 22.723 -26.060 1.00 51.84 107 GLU A N 1
ATOM 891 C CA . GLU A 1 107 ? 10.980 22.197 -27.289 1.00 51.84 107 GLU A CA 1
ATOM 892 C C . GLU A 1 107 ? 12.056 22.175 -28.391 1.00 51.84 107 GLU A C 1
ATOM 894 O O . GLU A 1 107 ? 12.688 23.194 -28.683 1.00 51.84 107 GLU A O 1
ATOM 899 N N . ASP A 1 108 ? 12.300 20.985 -28.944 1.00 48.50 108 ASP A N 1
ATOM 900 C CA . ASP A 1 108 ? 12.974 20.795 -30.225 1.00 48.50 108 ASP A CA 1
ATOM 901 C C . ASP A 1 108 ? 11.981 21.217 -31.327 1.00 48.50 108 ASP A C 1
ATOM 903 O O . ASP A 1 108 ? 10.979 20.539 -31.561 1.00 48.50 108 ASP A O 1
ATOM 907 N N . ASP A 1 109 ? 12.244 22.360 -31.964 1.00 52.84 109 ASP A N 1
ATOM 908 C CA . ASP A 1 109 ? 11.651 22.757 -33.248 1.00 52.84 109 ASP A CA 1
ATOM 909 C C . ASP A 1 109 ? 12.246 21.845 -34.342 1.00 52.84 109 ASP A C 1
ATOM 911 O O . ASP A 1 109 ? 13.337 22.107 -34.858 1.00 52.84 109 ASP A O 1
ATOM 915 N N . ASP A 1 110 ? 11.561 20.746 -34.665 1.00 54.47 110 ASP A N 1
ATOM 916 C CA . ASP A 1 110 ? 11.769 20.022 -35.924 1.00 54.47 110 ASP A CA 1
ATOM 917 C C . ASP A 1 110 ? 10.904 20.701 -36.998 1.00 54.47 110 ASP A C 1
ATOM 919 O O . ASP A 1 110 ? 9.689 20.501 -37.071 1.00 54.47 110 ASP A O 1
ATOM 923 N N . ASP A 1 111 ? 11.563 21.546 -37.795 1.00 59.03 111 ASP A N 1
ATOM 924 C CA . ASP A 1 111 ? 11.024 22.200 -38.987 1.00 59.03 111 ASP A CA 1
ATOM 925 C C . ASP A 1 111 ? 10.527 21.158 -40.008 1.00 59.03 111 ASP A C 1
ATOM 927 O O . ASP A 1 111 ? 11.193 20.166 -40.324 1.00 59.03 111 ASP A O 1
ATOM 931 N N . GLU A 1 112 ? 9.334 21.437 -40.523 1.00 55.19 112 GLU A N 1
ATOM 932 C CA . GLU A 1 112 ? 8.635 20.750 -41.602 1.00 55.19 112 GLU A CA 1
ATOM 933 C C . GLU A 1 112 ? 9.455 20.758 -42.906 1.00 55.19 112 GLU A C 1
ATOM 935 O O . GLU A 1 112 ? 10.015 21.783 -43.284 1.00 55.19 112 GLU A O 1
ATOM 940 N N . ASP A 1 113 ? 9.429 19.656 -43.660 1.00 55.94 113 ASP A N 1
ATOM 941 C CA . ASP A 1 113 ? 9.441 19.745 -45.123 1.00 55.94 113 ASP A CA 1
ATOM 942 C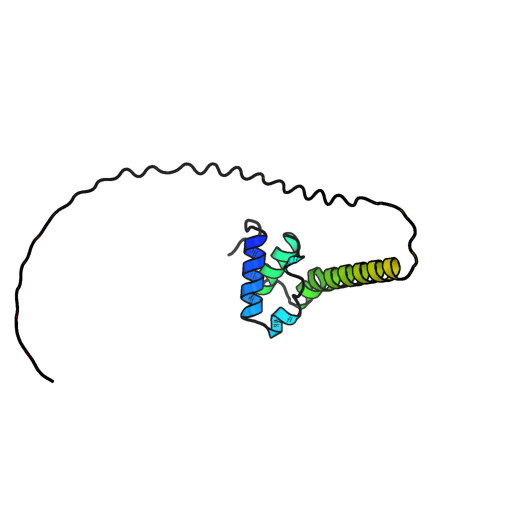 C . ASP A 1 113 ? 8.442 18.728 -45.693 1.00 55.94 113 ASP A C 1
ATOM 944 O O . ASP A 1 113 ? 8.612 17.505 -45.649 1.00 55.94 113 ASP A O 1
ATOM 948 N N . ASP A 1 114 ? 7.346 19.319 -46.151 1.00 58.03 114 ASP A N 1
ATOM 949 C CA . ASP A 1 114 ? 6.225 18.785 -46.905 1.00 58.03 114 ASP A CA 1
ATOM 950 C C . ASP A 1 114 ? 6.658 18.698 -48.379 1.00 58.03 114 ASP A C 1
ATOM 952 O O . ASP A 1 114 ? 6.869 19.726 -49.020 1.00 58.03 114 ASP A O 1
ATOM 956 N N . ASP A 1 115 ? 6.825 17.488 -48.922 1.00 59.03 115 ASP A N 1
ATOM 957 C CA . ASP A 1 115 ? 6.956 17.285 -50.371 1.00 59.03 115 ASP A CA 1
ATOM 958 C C . ASP A 1 115 ? 5.963 16.211 -50.841 1.00 59.03 115 ASP A C 1
ATOM 960 O O . ASP A 1 115 ? 6.171 14.995 -50.789 1.00 59.03 115 ASP A O 1
ATOM 964 N N . ASP A 1 116 ? 4.835 16.765 -51.266 1.00 61.44 116 ASP A N 1
ATOM 965 C CA . ASP A 1 116 ? 3.754 16.261 -52.096 1.00 61.44 116 ASP A CA 1
ATOM 966 C C . ASP A 1 116 ? 4.321 15.672 -53.410 1.00 61.44 116 ASP A C 1
ATOM 968 O O . ASP A 1 116 ? 4.772 16.419 -54.281 1.00 61.44 116 ASP A O 1
ATOM 972 N N . ASP A 1 117 ? 4.286 14.345 -53.600 1.00 59.97 117 ASP A N 1
ATOM 973 C CA . ASP A 1 117 ? 4.374 13.777 -54.952 1.00 59.97 117 ASP A CA 1
ATOM 974 C C . ASP A 1 117 ? 3.253 12.777 -55.230 1.00 59.97 117 ASP A C 1
ATOM 976 O O . ASP A 1 117 ? 3.044 11.761 -54.559 1.00 59.97 117 ASP A O 1
ATOM 980 N N . LYS A 1 118 ? 2.509 13.147 -56.264 1.00 60.09 118 LYS A N 1
ATOM 981 C CA . LYS A 1 118 ? 1.327 12.504 -56.801 1.00 60.09 118 LYS A CA 1
ATOM 982 C C . LYS A 1 118 ? 1.779 11.348 -57.668 1.00 60.09 118 LYS A C 1
ATOM 984 O O . LYS A 1 118 ? 2.601 11.533 -58.558 1.00 60.09 118 LYS A O 1
ATOM 989 N N . ASN A 1 119 ? 1.125 10.203 -57.532 1.00 53.16 119 ASN A N 1
ATOM 990 C CA . ASN A 1 119 ? 0.968 9.350 -58.696 1.00 53.16 119 ASN A CA 1
ATOM 991 C C . ASN A 1 119 ? -0.430 8.732 -58.706 1.00 53.16 119 ASN A C 1
ATOM 993 O O . ASN A 1 119 ? -0.744 7.835 -57.925 1.00 53.16 119 ASN A O 1
ATOM 997 N N . ASP A 1 120 ? -1.255 9.299 -59.587 1.00 56.47 120 ASP A N 1
ATOM 998 C CA . ASP A 1 120 ? -2.392 8.647 -60.225 1.00 56.47 120 ASP A CA 1
ATOM 999 C C . ASP A 1 120 ? -1.916 7.335 -60.857 1.00 56.47 120 ASP A C 1
ATOM 1001 O O . ASP A 1 120 ? -1.068 7.368 -61.746 1.00 56.47 120 ASP A O 1
ATOM 1005 N N . GLU A 1 121 ? -2.501 6.206 -60.466 1.00 60.50 121 GLU A N 1
ATOM 1006 C CA . GLU A 1 121 ? -2.714 5.098 -61.397 1.00 60.50 121 GLU A CA 1
ATOM 1007 C C . GLU A 1 121 ? -4.132 4.558 -61.191 1.00 60.50 121 GLU A C 1
ATOM 1009 O O . GLU A 1 121 ? -4.448 3.885 -60.208 1.00 60.50 121 GLU A O 1
ATOM 1014 N N . ASP A 1 122 ? -4.981 4.931 -62.148 1.00 60.59 122 ASP A N 1
ATOM 1015 C CA . ASP A 1 122 ? -6.192 4.229 -62.542 1.00 60.59 122 ASP A CA 1
ATOM 1016 C C . ASP A 1 122 ? -5.922 2.723 -62.698 1.00 60.59 122 ASP A C 1
ATOM 1018 O O . ASP A 1 122 ? -4.992 2.329 -63.402 1.00 60.59 122 ASP A O 1
ATOM 1022 N N . ASP A 1 123 ? -6.796 1.876 -62.153 1.00 59.53 123 ASP A N 1
ATOM 1023 C CA . ASP A 1 123 ? -7.154 0.631 -62.841 1.00 59.53 123 ASP A CA 1
ATOM 1024 C C . ASP A 1 123 ? -8.582 0.227 -62.438 1.00 59.53 123 ASP A C 1
ATOM 1026 O O . ASP A 1 123 ? -8.833 -0.420 -61.416 1.00 59.53 123 ASP A O 1
ATOM 1030 N N . ASP A 1 124 ? -9.530 0.684 -63.258 1.00 62.25 124 ASP A N 1
ATOM 1031 C CA . ASP A 1 124 ? -10.857 0.101 -63.435 1.00 62.25 124 ASP A CA 1
ATOM 1032 C C . ASP A 1 124 ? -10.747 -1.419 -63.613 1.00 62.25 124 ASP A C 1
ATOM 1034 O O . ASP A 1 124 ? -10.167 -1.861 -64.606 1.00 62.25 124 ASP A O 1
ATOM 1038 N N . LYS A 1 125 ? -11.399 -2.217 -62.753 1.00 62.84 125 LYS A N 1
ATOM 1039 C CA . LYS A 1 125 ? -12.018 -3.483 -63.188 1.00 62.84 125 LYS A CA 1
ATOM 1040 C C . LYS A 1 125 ? -13.338 -3.762 -62.480 1.00 62.84 125 LYS A C 1
ATOM 1042 O O . LYS A 1 125 ? -13.383 -4.039 -61.284 1.00 62.84 125 LYS A O 1
ATOM 1047 N N . ASP A 1 126 ? -14.364 -3.691 -63.318 1.00 62.91 126 ASP A N 1
ATOM 1048 C CA . ASP A 1 126 ? -15.697 -4.270 -63.228 1.00 62.91 126 ASP A CA 1
ATOM 1049 C C . ASP A 1 126 ? -15.731 -5.779 -62.895 1.00 62.91 126 ASP A C 1
ATOM 1051 O O . ASP A 1 126 ? -14.733 -6.490 -63.053 1.00 62.91 126 ASP A O 1
ATOM 1055 N N . ASP A 1 127 ? -16.961 -6.214 -62.574 1.00 61.00 127 ASP A N 1
ATOM 1056 C CA . ASP A 1 127 ? -17.538 -7.571 -62.667 1.00 61.00 127 ASP A CA 1
ATOM 1057 C C . ASP A 1 127 ? -17.128 -8.562 -61.550 1.00 61.00 127 ASP A C 1
ATOM 1059 O O . ASP A 1 127 ? -15.960 -8.688 -61.196 1.00 61.00 127 ASP A O 1
ATOM 1063 N N . ASP A 1 128 ? -17.994 -9.320 -60.870 1.00 63.28 128 ASP A N 1
ATOM 1064 C CA . ASP A 1 128 ? -19.385 -9.780 -61.038 1.00 63.28 128 ASP A CA 1
ATOM 1065 C C . ASP A 1 128 ? -19.933 -10.040 -59.605 1.00 63.28 128 ASP A C 1
ATOM 1067 O O . ASP A 1 128 ? -19.172 -10.390 -58.697 1.00 63.28 128 ASP A O 1
ATOM 1071 N N . ASP A 1 129 ? -21.179 -9.692 -59.274 1.00 66.00 129 ASP A N 1
ATOM 1072 C CA . ASP A 1 129 ? -22.353 -10.593 -59.287 1.00 66.00 129 ASP A CA 1
ATOM 1073 C C . ASP A 1 129 ? -22.108 -11.963 -58.609 1.00 66.00 129 ASP A C 1
ATOM 1075 O O . ASP A 1 129 ? -21.336 -12.790 -59.089 1.00 66.00 129 ASP A O 1
ATOM 1079 N N . ASP A 1 130 ? -22.732 -12.228 -57.458 1.00 64.31 130 ASP A N 1
ATOM 1080 C CA . ASP A 1 130 ? -24.021 -12.941 -57.388 1.00 64.31 130 ASP A CA 1
ATOM 1081 C C . ASP A 1 130 ? -24.359 -13.328 -55.925 1.00 64.31 130 ASP A C 1
ATOM 1083 O O . ASP A 1 130 ? -23.491 -13.406 -55.052 1.00 64.31 130 ASP A O 1
ATOM 1087 N N . GLU A 1 131 ? -25.658 -13.519 -55.709 1.00 60.25 131 GLU A N 1
ATOM 1088 C CA . GLU A 1 131 ? -26.467 -13.703 -54.484 1.00 60.25 131 GLU A CA 1
ATOM 1089 C C . GLU A 1 131 ? -25.938 -14.555 -53.304 1.00 60.25 131 GLU A C 1
ATOM 1091 O O . GLU A 1 131 ? -25.349 -15.647 -53.493 1.00 60.25 131 GLU A O 1
#

Sequence (131 aa):
MTDYSRMRGEDMKLFVFEWIILHPEEGKGIKYVRNLNKAELRKACLFIDGKMSKEEFMEEVIFPKKLYFSETAKQRYLKNKGEGNKEDDDDEDDDKEDDDDEDENKEDDDDEDDDDDKNDEDDDKDDDDDE

pLDDT: mean 76.78, std 16.98, range [44.62, 95.19]

Organism: NCBI:txid1070528

Foldseek 3Di:
DDDLVPDDLVRLLVVLVVLCVVVVVLCVLVPCSVVDDSVLSVLSVCVSVVNDPSVRNCVPRRVVVVVVVVVVVVVVVVVVVDDDDDDDDDPPPPPPPPPPPPDPPDDDPPDDDDDDDDDDDDDDDDDDDDD

Radius of gyration: 28.3 Å; chains: 1; bounding box: 40×40×89 Å